Protein AF-A0A3D0KMM5-F1 (afdb_monomer)

Mean predicted aligned error: 2.86 Å

pLDDT: mean 96.08, std 7.15, range [56.66, 98.81]

Foldseek 3Di:
DVVDDLLVVLVVLLVVCCVQQQVDADCPQPQRVDADPVLNVLLNVLSVVLSVLLVVLVVVQFDSVLSSPQPLSVLSSCLSNDHPVCSVVSSVVSNVSSVVSSVVRSVVRVD

Nearest PDB structures (foldseek):
  8gxu-assembly1_B  TM=9.657E-01  e=2.713E-06  Thermus thermophilus HB8
  3gqb-assembly1_A  TM=9.496E-01  e=3.344E-06  Thermus thermophilus HB8
  3m4y-assembly1_A  TM=8.718E-01  e=1.694E-06  Pyrococcus horikoshii OT3
  1vdz-assembly1_A  TM=8.686E-01  e=1.881E-06  Pyrococcus horikoshii
  3a5c-assembly1_A  TM=8.747E-01  e=3.174E-06  Thermus thermophilus HB8

Solvent-accessible surface area (backbone atoms only — not comparable to full-atom values): 6326 Å² total; per-residue (Å²): 118,93,86,58,55,67,70,56,48,51,50,51,53,44,53,46,43,47,49,62,35,64,69,52,63,46,78,86,39,94,44,36,50,60,77,55,70,70,54,51,52,51,53,53,48,50,51,48,53,50,45,54,53,48,50,54,40,43,77,71,59,27,52,59,71,56,62,76,64,42,70,58,57,58,54,54,49,50,49,50,62,47,54,83,96,45,44,68,64,52,48,54,50,50,53,53,49,44,52,53,51,52,54,52,42,43,59,65,50,77,110

Sequence (111 aa):
MDALSAPDRLKLESARSIREDYLHQNAFDPTDTYTSLPKQVLMMRAILSYYDKALDALNSGADIELLV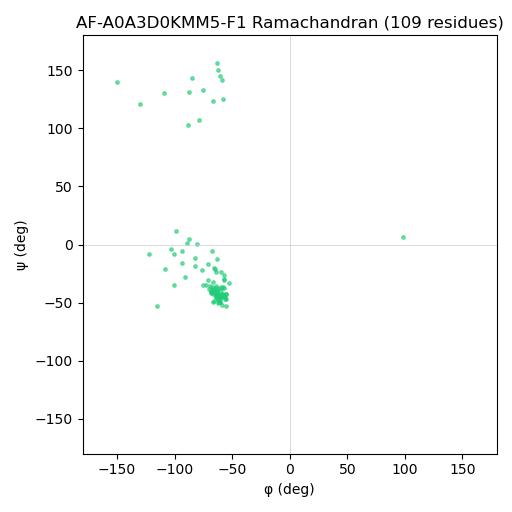NMPVRERIGRFKYEPENKVEAEFESIQAQLQSEIDDVLKRSDD

Radius of gyration: 14.61 Å; Cα contacts (8 Å, |Δi|>4): 100; chains: 1; bounding box: 34×25×40 Å

Secondary structure (DSSP, 8-state):
-TTS-HHHHHHHHHHHHIIIIII---TTSTTTS---HHHHHHHHHHHHHHHHHHHHHHHTT--HHHHHT-THHHHHHHGGGS-TTTHHHHHHHHHHHHHHHHHHHHHHHH-

Structure (mmCIF, N/CA/C/O backbone):
data_AF-A0A3D0KMM5-F1
#
_entry.id   AF-A0A3D0KMM5-F1
#
loop_
_atom_site.group_PDB
_atom_site.id
_atom_site.type_symbol
_atom_site.label_atom_id
_atom_site.label_alt_id
_atom_site.label_comp_id
_atom_site.label_asym_id
_atom_site.label_entity_id
_atom_site.label_seq_id
_atom_site.pdbx_PDB_ins_code
_atom_site.Cartn_x
_atom_site.Cartn_y
_atom_site.Cartn_z
_atom_site.occupancy
_atom_site.B_iso_or_equiv
_atom_site.auth_seq_id
_atom_site.auth_comp_id
_atom_site.auth_asym_id
_atom_site.auth_atom_id
_atom_site.pdbx_PDB_model_num
ATOM 1 N N . MET A 1 1 ? -16.717 -11.644 5.582 1.00 56.91 1 MET A N 1
ATOM 2 C CA . MET A 1 1 ? -15.677 -10.916 6.341 1.00 56.91 1 MET A CA 1
ATOM 3 C C . MET A 1 1 ? -16.162 -10.498 7.726 1.00 56.91 1 MET A C 1
ATOM 5 O O . MET A 1 1 ? -15.318 -10.271 8.577 1.00 56.91 1 MET A O 1
ATOM 9 N N . ASP A 1 2 ? -17.472 -10.488 7.984 1.00 61.38 2 ASP A N 1
ATOM 10 C CA . ASP A 1 2 ? -18.081 -9.923 9.205 1.00 61.38 2 ASP A CA 1
ATOM 11 C C . ASP A 1 2 ? -17.789 -10.663 10.522 1.00 61.38 2 ASP A C 1
ATOM 13 O O . ASP A 1 2 ? -18.167 -10.194 11.587 1.00 61.38 2 ASP A O 1
ATOM 17 N N . ALA A 1 3 ? -17.109 -11.812 10.471 1.00 80.69 3 ALA A N 1
ATOM 18 C CA . ALA A 1 3 ? -16.705 -12.573 11.657 1.00 80.69 3 ALA A CA 1
ATOM 19 C C . ALA A 1 3 ? -15.214 -12.415 12.019 1.00 80.69 3 ALA A C 1
ATOM 21 O O . ALA A 1 3 ? -14.766 -12.985 13.012 1.00 80.69 3 ALA A O 1
ATOM 22 N N . LEU A 1 4 ? -14.424 -11.701 11.207 1.00 88.94 4 LEU A N 1
ATOM 23 C CA . LEU A 1 4 ? -12.992 -11.499 11.453 1.00 88.94 4 LEU A CA 1
ATOM 24 C C . LEU A 1 4 ? -12.755 -10.314 12.388 1.00 88.94 4 LEU A C 1
ATOM 26 O O . LEU A 1 4 ? -13.409 -9.279 12.270 1.00 88.94 4 LEU A O 1
ATOM 30 N N . SER A 1 5 ? -11.754 -10.445 13.261 1.00 94.69 5 SER A N 1
ATOM 31 C CA . SER A 1 5 ? -11.254 -9.312 14.040 1.00 94.69 5 SER A CA 1
ATOM 32 C C . SER A 1 5 ? -10.689 -8.232 13.106 1.00 94.69 5 SER A C 1
ATOM 34 O O . SER A 1 5 ? -10.174 -8.540 12.027 1.00 94.69 5 SER A O 1
ATOM 36 N N . ALA A 1 6 ? -10.757 -6.960 13.509 1.00 95.38 6 ALA A N 1
ATOM 37 C CA . ALA A 1 6 ? -10.209 -5.863 12.710 1.00 95.38 6 ALA A CA 1
ATOM 38 C C . ALA A 1 6 ? -8.713 -6.050 12.352 1.00 95.38 6 ALA A C 1
ATOM 40 O O . ALA A 1 6 ? -8.370 -5.891 11.178 1.00 95.38 6 ALA A O 1
ATOM 41 N N . PRO A 1 7 ? -7.829 -6.495 13.272 1.00 96.38 7 PRO A N 1
ATOM 42 C CA . PRO A 1 7 ? -6.439 -6.792 12.922 1.00 96.38 7 PRO A CA 1
ATOM 43 C C . PRO A 1 7 ? -6.294 -7.917 11.890 1.00 96.38 7 PRO A C 1
ATOM 45 O O . PRO A 1 7 ? -5.433 -7.849 11.015 1.00 96.38 7 PRO A O 1
ATOM 48 N N . ASP A 1 8 ? -7.130 -8.958 11.953 1.00 96.94 8 ASP A N 1
ATOM 49 C CA . ASP A 1 8 ? -7.065 -10.053 10.978 1.00 96.94 8 ASP A CA 1
ATOM 50 C C . ASP A 1 8 ? -7.567 -9.625 9.599 1.00 96.94 8 ASP A C 1
ATOM 52 O O . ASP A 1 8 ? -7.053 -10.100 8.586 1.00 96.94 8 ASP A O 1
ATOM 56 N N . ARG A 1 9 ? -8.510 -8.679 9.537 1.00 96.50 9 ARG A N 1
ATOM 57 C CA . ARG A 1 9 ? -8.900 -8.046 8.272 1.00 96.50 9 ARG A CA 1
ATOM 58 C C . ARG A 1 9 ? -7.718 -7.313 7.638 1.00 96.50 9 ARG A C 1
ATOM 60 O O . 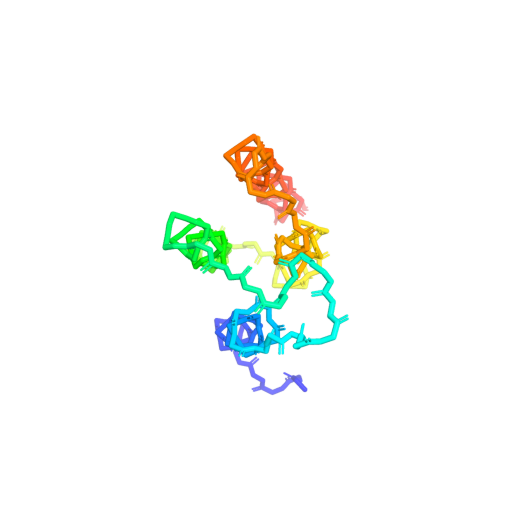ARG A 1 9 ? -7.444 -7.568 6.469 1.00 96.50 9 ARG A O 1
ATOM 67 N N . LEU A 1 10 ? -6.968 -6.504 8.396 1.00 97.06 10 LEU A N 1
ATOM 68 C CA . LEU A 1 10 ? -5.755 -5.846 7.881 1.00 97.06 10 LEU A CA 1
ATOM 69 C C . LEU A 1 10 ? -4.725 -6.863 7.379 1.00 97.06 10 LEU A C 1
ATOM 71 O O . LEU A 1 10 ? -4.217 -6.720 6.269 1.00 97.06 10 LEU A O 1
ATOM 75 N N . LYS A 1 11 ? -4.472 -7.938 8.138 1.00 97.44 11 LYS A N 1
ATOM 76 C CA . LYS A 1 11 ? -3.567 -9.016 7.697 1.00 97.44 11 LYS A CA 1
ATOM 77 C C . LYS A 1 11 ? -4.013 -9.631 6.373 1.00 97.44 11 LYS A C 1
ATOM 79 O O . LYS A 1 11 ? -3.175 -9.870 5.508 1.00 97.44 11 LYS A O 1
ATOM 84 N N . LEU A 1 12 ? -5.309 -9.901 6.200 1.00 97.62 12 LEU A N 1
ATOM 85 C CA . LEU A 1 12 ? -5.838 -10.477 4.961 1.00 97.62 12 LEU A CA 1
ATOM 86 C C . LEU A 1 12 ? -5.771 -9.499 3.785 1.00 97.62 12 LEU A C 1
ATOM 88 O O . LEU A 1 12 ? -5.499 -9.934 2.667 1.00 97.62 12 LEU A O 1
ATOM 92 N N . GLU A 1 13 ? -5.975 -8.204 4.019 1.00 97.44 13 GLU A N 1
ATOM 93 C CA . GLU A 1 13 ? -5.834 -7.175 2.986 1.00 97.44 13 GLU A CA 1
ATOM 94 C C . GLU A 1 13 ? -4.370 -6.998 2.553 1.00 97.44 13 GLU A C 1
ATOM 96 O O . GLU A 1 13 ? -4.089 -6.950 1.354 1.00 97.44 13 GLU A O 1
ATOM 101 N N . SER A 1 14 ? -3.418 -7.010 3.487 1.00 97.94 14 SER A N 1
ATOM 102 C CA . SER A 1 14 ? -1.986 -6.982 3.162 1.00 97.94 14 SER A CA 1
ATOM 103 C C . SER A 1 14 ? -1.525 -8.279 2.499 1.00 97.94 14 SER A C 1
ATOM 105 O O . SER A 1 14 ? -0.794 -8.241 1.514 1.00 97.94 14 SER A O 1
ATOM 107 N N . ALA A 1 15 ? -2.004 -9.440 2.955 1.00 98.50 15 ALA A N 1
ATOM 108 C CA . ALA A 1 15 ? -1.731 -10.719 2.300 1.00 98.50 15 ALA A CA 1
ATOM 109 C C . ALA A 1 15 ? -2.329 -10.784 0.886 1.00 98.50 15 ALA A C 1
ATOM 111 O O . ALA A 1 15 ? -1.722 -11.371 -0.012 1.00 98.50 15 ALA A O 1
ATOM 112 N N . ARG A 1 16 ? -3.506 -10.181 0.660 1.00 98.38 16 ARG A N 1
ATOM 113 C CA . ARG A 1 16 ? -4.075 -10.006 -0.683 1.00 98.38 16 ARG A CA 1
ATOM 114 C C . ARG A 1 16 ? -3.141 -9.176 -1.554 1.00 98.38 16 ARG A C 1
ATOM 116 O O . ARG A 1 16 ? -2.798 -9.644 -2.633 1.00 98.38 16 ARG A O 1
ATOM 123 N N . SER A 1 17 ? -2.680 -8.034 -1.051 1.00 98.62 17 SER A N 1
ATOM 124 C CA . SER A 1 17 ? -1.753 -7.164 -1.774 1.00 98.62 17 SER A CA 1
ATOM 125 C C . SER A 1 17 ? -0.438 -7.875 -2.118 1.00 98.62 17 SER A C 1
ATOM 127 O O . SER A 1 17 ? -0.022 -7.878 -3.269 1.00 98.62 17 SER A O 1
ATOM 129 N N . ILE A 1 18 ? 0.161 -8.630 -1.190 1.00 98.81 18 ILE A N 1
ATOM 130 C CA . ILE A 1 18 ? 1.350 -9.448 -1.496 1.00 98.81 18 ILE A CA 1
ATOM 131 C C . ILE A 1 18 ? 1.073 -10.425 -2.650 1.00 98.81 18 ILE A C 1
ATOM 133 O O . ILE A 1 18 ? 1.887 -10.549 -3.563 1.00 98.81 18 ILE A O 1
ATOM 137 N N . ARG A 1 19 ? -0.069 -11.124 -2.644 1.00 98.69 19 ARG A N 1
ATOM 138 C CA . ARG A 1 19 ? -0.409 -12.069 -3.721 1.00 98.69 19 A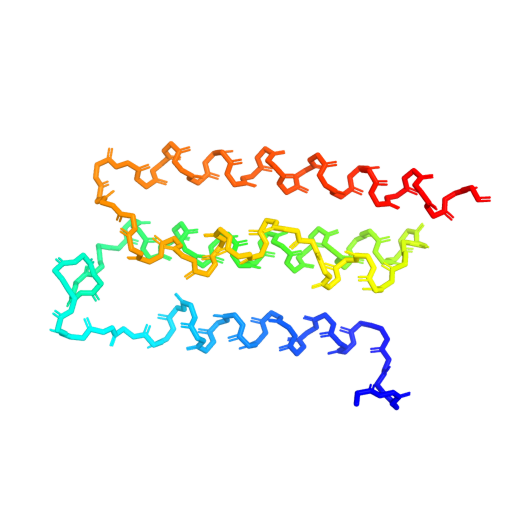RG A CA 1
ATOM 139 C C . ARG A 1 19 ? -0.623 -11.366 -5.060 1.00 98.69 19 ARG A C 1
ATOM 141 O O . ARG A 1 19 ? -0.082 -11.811 -6.064 1.00 98.69 19 ARG A O 1
ATOM 148 N N . GLU A 1 20 ? -1.417 -10.305 -5.078 1.00 98.31 20 GLU A N 1
ATOM 149 C CA . GLU A 1 20 ? -1.948 -9.713 -6.313 1.00 98.31 20 GLU A CA 1
ATOM 150 C C . GLU A 1 20 ? -1.051 -8.613 -6.900 1.00 98.31 20 GLU A C 1
ATOM 152 O O . GLU A 1 20 ? -0.983 -8.451 -8.125 1.00 98.31 20 GLU A O 1
ATOM 157 N N . ASP A 1 21 ? -0.292 -7.932 -6.046 1.00 98.44 21 ASP A N 1
ATOM 158 C CA . ASP A 1 21 ? 0.484 -6.746 -6.405 1.00 98.44 21 ASP A CA 1
ATOM 159 C C . ASP A 1 21 ? 1.993 -7.021 -6.445 1.00 98.44 21 ASP A C 1
ATOM 161 O O . ASP A 1 21 ? 2.729 -6.295 -7.108 1.00 98.44 21 ASP A O 1
ATOM 165 N N . TYR A 1 22 ? 2.459 -8.081 -5.769 1.00 98.50 22 TYR A N 1
ATOM 166 C CA . TYR A 1 22 ? 3.874 -8.470 -5.742 1.00 98.50 22 TYR A CA 1
ATOM 167 C C . TYR A 1 22 ? 4.144 -9.828 -6.401 1.00 98.50 22 TYR A C 1
ATOM 169 O O . TYR A 1 22 ? 4.997 -9.927 -7.279 1.00 98.50 22 TYR A O 1
ATOM 177 N N . LEU A 1 23 ? 3.437 -10.889 -5.992 1.00 98.38 23 LEU A N 1
ATOM 178 C CA . LEU A 1 23 ? 3.676 -12.242 -6.516 1.00 98.38 23 LEU A CA 1
ATOM 179 C C . LEU A 1 23 ? 3.125 -12.433 -7.935 1.00 98.38 23 LEU A C 1
ATOM 181 O O . LEU A 1 23 ? 3.708 -13.172 -8.727 1.00 98.38 23 LEU A O 1
ATOM 185 N N . HIS A 1 24 ? 1.999 -11.799 -8.263 1.00 97.56 24 HIS A N 1
ATOM 186 C CA . HIS A 1 24 ? 1.442 -11.833 -9.612 1.00 97.56 24 HIS A CA 1
ATOM 187 C C . HIS A 1 24 ? 2.179 -10.860 -10.539 1.00 97.56 24 HIS A C 1
ATOM 189 O O . HIS A 1 24 ? 1.935 -9.652 -10.491 1.00 97.56 24 HIS A O 1
ATOM 195 N N . GLN A 1 25 ? 2.981 -11.417 -11.447 1.00 96.44 25 GLN A N 1
ATOM 196 C CA . GLN A 1 25 ? 3.631 -10.696 -12.542 1.00 96.44 25 GLN A CA 1
ATOM 197 C C . GLN A 1 25 ? 3.016 -11.076 -13.890 1.00 96.44 25 GLN A C 1
ATOM 199 O O . GLN A 1 25 ? 2.868 -12.260 -14.215 1.00 96.44 25 GLN A O 1
ATOM 204 N N . ASN A 1 26 ? 2.652 -10.073 -14.685 1.00 96.88 26 ASN A N 1
ATOM 205 C CA . ASN A 1 26 ? 2.125 -10.272 -16.028 1.00 96.88 26 ASN A CA 1
ATOM 206 C C . ASN A 1 26 ? 3.256 -10.335 -17.066 1.00 96.88 26 ASN A C 1
ATOM 208 O O . ASN A 1 26 ? 3.751 -9.310 -17.524 1.00 96.88 26 ASN A O 1
ATOM 212 N N . ALA A 1 27 ? 3.585 -11.546 -17.523 1.00 97.00 27 ALA A N 1
ATOM 213 C CA . ALA A 1 27 ? 4.610 -11.781 -18.546 1.00 97.00 27 ALA A CA 1
ATOM 214 C C . ALA A 1 27 ? 4.309 -11.154 -19.927 1.00 97.00 27 ALA A C 1
ATOM 216 O O . ALA A 1 27 ? 5.188 -11.124 -20.784 1.00 97.00 27 ALA A O 1
ATOM 217 N N . PHE A 1 28 ? 3.080 -10.683 -20.170 1.00 96.69 28 PHE A N 1
ATOM 218 C CA . PHE A 1 28 ? 2.690 -10.021 -21.420 1.00 96.69 28 PHE A CA 1
ATOM 219 C C . PHE A 1 28 ? 2.642 -8.490 -21.312 1.00 96.69 28 PHE A C 1
ATOM 221 O O . PHE A 1 28 ? 2.448 -7.823 -22.328 1.00 96.69 28 PHE A O 1
ATOM 228 N N . ASP A 1 29 ? 2.791 -7.924 -20.112 1.00 97.44 29 ASP A N 1
ATOM 229 C CA . ASP A 1 29 ? 2.837 -6.475 -19.918 1.00 97.44 29 ASP A CA 1
ATOM 230 C C . ASP A 1 29 ? 4.279 -5.959 -20.072 1.00 97.44 29 ASP A C 1
ATOM 232 O O . ASP A 1 29 ? 5.189 -6.516 -19.459 1.00 97.44 29 ASP A O 1
ATOM 236 N N . PRO A 1 30 ? 4.532 -4.898 -20.860 1.00 95.19 30 PRO A N 1
ATOM 237 C CA . PRO A 1 30 ? 5.893 -4.433 -21.131 1.00 95.19 30 PRO A CA 1
ATOM 238 C C . PRO A 1 30 ? 6.627 -3.882 -19.900 1.00 95.19 30 PRO A C 1
ATOM 240 O O . PRO A 1 30 ? 7.857 -3.826 -19.923 1.00 95.19 30 PRO A O 1
ATOM 243 N N . THR A 1 31 ? 5.913 -3.478 -18.847 1.00 95.69 31 THR A N 1
ATOM 244 C CA . THR A 1 31 ? 6.508 -2.938 -17.617 1.00 95.69 31 THR A CA 1
ATOM 245 C C . THR A 1 31 ? 6.568 -3.976 -16.495 1.00 95.69 31 THR A C 1
ATOM 247 O O . THR A 1 31 ? 7.522 -3.972 -15.721 1.00 95.69 31 THR A O 1
ATOM 250 N N . ASP A 1 32 ? 5.577 -4.867 -16.403 1.00 97.25 32 ASP A N 1
ATOM 251 C CA . ASP A 1 32 ? 5.470 -5.910 -15.367 1.00 97.25 32 ASP A CA 1
ATOM 252 C C . ASP A 1 32 ? 6.085 -7.262 -15.799 1.00 97.25 32 ASP A C 1
ATOM 254 O O . ASP A 1 32 ? 6.225 -8.176 -14.990 1.00 97.25 32 ASP A O 1
ATOM 258 N N . THR A 1 33 ? 6.531 -7.399 -17.058 1.00 96.25 33 THR A N 1
ATOM 259 C CA . THR A 1 33 ? 7.249 -8.601 -17.536 1.00 96.25 33 THR A CA 1
ATOM 260 C C . THR A 1 33 ? 8.608 -8.811 -16.859 1.00 96.25 33 THR A C 1
ATOM 262 O O . THR A 1 33 ? 9.144 -9.921 -16.904 1.00 96.25 33 THR A O 1
ATOM 265 N N . TYR A 1 34 ? 9.203 -7.761 -16.290 1.00 96.06 34 TYR A N 1
ATOM 266 C CA . TYR A 1 34 ? 10.463 -7.807 -15.553 1.00 96.06 34 TYR A CA 1
ATOM 267 C C . TYR A 1 34 ? 10.467 -6.721 -14.475 1.00 96.06 34 TYR A C 1
ATOM 269 O O . TYR A 1 34 ? 10.044 -5.595 -14.714 1.00 96.06 34 TYR A O 1
ATOM 277 N N . THR A 1 35 ? 10.989 -7.039 -13.292 1.00 97.31 35 THR A N 1
ATOM 278 C CA . THR A 1 35 ? 11.078 -6.099 -12.168 1.00 97.31 35 THR A CA 1
ATOM 279 C C . THR A 1 35 ? 12.494 -6.114 -11.611 1.00 97.31 35 THR A C 1
ATOM 281 O O . THR A 1 35 ? 12.968 -7.159 -11.155 1.00 97.31 35 THR A O 1
ATOM 284 N N . SER A 1 36 ? 13.174 -4.967 -11.615 1.00 98.06 36 SER A N 1
ATOM 285 C CA . SER A 1 36 ? 14.508 -4.843 -11.025 1.00 98.06 36 SER A CA 1
ATOM 286 C C . SER A 1 36 ? 14.494 -5.092 -9.509 1.00 98.06 36 SER A C 1
ATOM 288 O O . SER A 1 36 ? 13.481 -4.897 -8.838 1.00 98.06 36 SER A O 1
ATOM 290 N N . LEU A 1 37 ? 15.632 -5.495 -8.932 1.00 98.25 37 LEU A N 1
ATOM 291 C CA . LEU A 1 37 ? 15.742 -5.689 -7.480 1.00 98.25 37 LEU A CA 1
ATOM 292 C C . LEU A 1 37 ? 15.419 -4.408 -6.674 1.00 98.25 37 LEU A C 1
ATOM 294 O O . LEU A 1 37 ? 14.675 -4.516 -5.699 1.00 98.25 37 LEU A O 1
ATOM 298 N N . PRO A 1 38 ? 15.895 -3.201 -7.056 1.00 98.25 38 PRO A N 1
ATOM 299 C CA . PRO A 1 38 ? 15.463 -1.962 -6.407 1.00 98.25 38 PRO A CA 1
ATOM 300 C C . PRO A 1 38 ? 13.941 -1.776 -6.426 1.00 98.25 38 PRO A C 1
ATOM 302 O O . PRO A 1 38 ? 13.345 -1.527 -5.378 1.00 98.25 38 PRO A O 1
ATOM 305 N N . LYS A 1 39 ? 13.294 -1.984 -7.581 1.00 98.56 39 LYS A N 1
ATOM 306 C CA . LYS A 1 39 ? 11.835 -1.880 -7.709 1.00 98.56 39 LYS A CA 1
ATOM 307 C C . LYS A 1 39 ? 11.108 -2.915 -6.845 1.00 98.56 39 LYS A C 1
ATOM 309 O O . LYS A 1 39 ? 10.164 -2.552 -6.150 1.00 98.56 39 LYS A O 1
ATOM 314 N N . GLN A 1 40 ? 11.585 -4.162 -6.798 1.00 98.62 40 GLN A N 1
ATOM 315 C CA . GLN A 1 40 ? 11.042 -5.201 -5.909 1.00 98.62 40 GLN A CA 1
ATOM 316 C C . GLN A 1 40 ? 11.091 -4.771 -4.432 1.00 98.62 40 GLN A C 1
ATOM 318 O O . GLN A 1 40 ? 10.109 -4.912 -3.702 1.00 98.62 40 GLN A O 1
ATOM 323 N N . VAL A 1 41 ? 12.208 -4.190 -3.981 1.00 98.69 41 VAL A N 1
ATOM 324 C CA . VAL A 1 41 ? 12.335 -3.693 -2.602 1.00 98.69 41 VAL A CA 1
ATOM 325 C C . VAL A 1 41 ? 11.320 -2.584 -2.319 1.00 98.69 41 VAL A C 1
ATOM 327 O O . VAL A 1 41 ? 10.685 -2.606 -1.265 1.00 98.69 41 VAL A O 1
ATOM 330 N N . LEU A 1 42 ? 11.142 -1.634 -3.240 1.00 98.81 42 LEU A N 1
ATOM 331 C CA . LEU A 1 42 ? 10.180 -0.539 -3.072 1.00 98.81 42 LEU A CA 1
ATOM 332 C C . LEU A 1 42 ? 8.728 -1.031 -3.083 1.00 98.81 42 LEU A C 1
ATOM 334 O O . LEU A 1 42 ? 7.949 -0.608 -2.231 1.00 98.81 42 LEU A O 1
ATOM 338 N N . MET A 1 43 ? 8.383 -1.976 -3.962 1.00 98.69 43 MET A N 1
ATOM 339 C CA . MET A 1 43 ? 7.067 -2.627 -3.986 1.00 98.69 43 MET A CA 1
ATOM 340 C C . MET A 1 43 ? 6.733 -3.260 -2.635 1.00 98.69 43 MET A C 1
ATOM 342 O O . MET A 1 43 ? 5.701 -2.958 -2.039 1.00 98.69 43 MET A O 1
ATOM 346 N N . MET A 1 44 ? 7.631 -4.105 -2.116 1.00 98.75 44 MET A N 1
ATOM 347 C CA . MET A 1 44 ? 7.411 -4.772 -0.833 1.00 98.75 44 MET A CA 1
ATOM 348 C C . MET A 1 44 ? 7.333 -3.761 0.316 1.00 98.75 44 MET A C 1
ATOM 350 O O . MET A 1 44 ? 6.470 -3.877 1.185 1.00 98.75 44 MET A O 1
ATOM 354 N N . ARG A 1 45 ? 8.191 -2.732 0.309 1.00 98.81 45 ARG A N 1
ATOM 355 C CA . ARG A 1 45 ? 8.132 -1.651 1.301 1.00 98.81 45 ARG A CA 1
ATOM 356 C C . ARG A 1 45 ? 6.795 -0.922 1.264 1.00 98.81 45 ARG A C 1
ATOM 358 O O . ARG A 1 45 ? 6.258 -0.666 2.329 1.00 98.81 45 ARG A O 1
ATOM 365 N N . ALA A 1 46 ? 6.238 -0.626 0.092 1.00 98.75 46 ALA A N 1
ATOM 366 C CA . ALA A 1 46 ? 4.953 0.061 -0.015 1.00 98.75 46 ALA A CA 1
ATOM 367 C C . ALA A 1 46 ? 3.817 -0.752 0.631 1.00 98.75 46 ALA A C 1
ATOM 369 O O . ALA A 1 46 ? 3.055 -0.215 1.43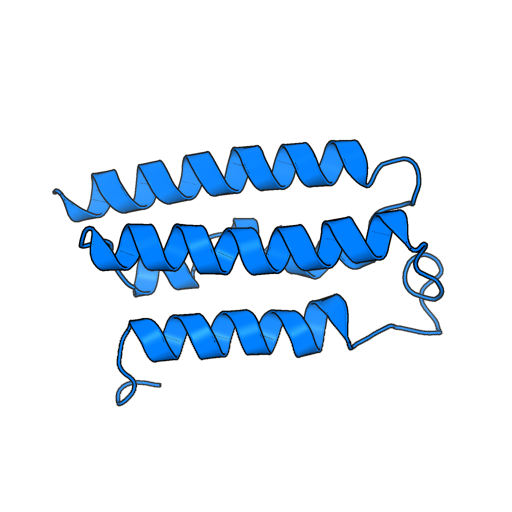7 1.00 98.75 46 ALA A O 1
ATOM 370 N N . ILE A 1 47 ? 3.763 -2.060 0.353 1.00 98.81 47 ILE A N 1
ATOM 371 C CA . ILE A 1 47 ? 2.770 -2.978 0.933 1.00 98.81 47 ILE A CA 1
ATOM 372 C C . ILE A 1 47 ? 2.915 -3.067 2.459 1.00 98.81 47 ILE A C 1
ATOM 374 O O . ILE A 1 47 ? 1.925 -2.972 3.189 1.00 98.81 47 ILE A O 1
ATOM 378 N N . LEU A 1 48 ? 4.145 -3.236 2.954 1.00 98.75 48 LEU A N 1
ATOM 379 C CA . LEU A 1 48 ? 4.407 -3.362 4.390 1.00 98.75 48 LEU A CA 1
ATOM 380 C C . LEU A 1 48 ? 4.188 -2.042 5.136 1.00 98.75 48 LEU A C 1
ATOM 382 O O . LEU A 1 48 ? 3.599 -2.054 6.209 1.00 98.75 48 LEU A O 1
ATOM 386 N N . SER A 1 49 ? 4.557 -0.897 4.550 1.00 98.75 49 SER A N 1
ATOM 387 C CA . SER A 1 49 ? 4.276 0.418 5.139 1.00 98.75 49 SER A CA 1
ATOM 388 C C . SER A 1 49 ? 2.782 0.656 5.327 1.00 98.75 49 SER A C 1
ATOM 390 O O . SER A 1 49 ? 2.397 1.229 6.344 1.00 98.75 49 SER A O 1
ATOM 392 N N . TYR A 1 50 ? 1.942 0.215 4.383 1.00 98.81 50 TYR A N 1
ATOM 393 C CA . TYR A 1 50 ? 0.490 0.247 4.564 1.00 98.81 50 TYR A CA 1
ATOM 394 C C . TYR A 1 50 ? 0.065 -0.602 5.764 1.00 98.81 50 TYR A C 1
ATOM 396 O O . TYR A 1 50 ? -0.664 -0.104 6.618 1.00 98.81 50 TYR A O 1
ATOM 404 N N . TYR A 1 51 ? 0.537 -1.850 5.853 1.00 98.75 51 TYR A N 1
ATOM 405 C CA . TYR A 1 51 ? 0.184 -2.745 6.958 1.00 98.75 51 TYR A CA 1
ATOM 406 C C . TYR A 1 51 ? 0.581 -2.167 8.319 1.00 98.75 51 TYR A C 1
ATOM 408 O O . TYR A 1 51 ? -0.269 -2.068 9.201 1.00 98.75 51 TYR A O 1
ATOM 416 N N . ASP A 1 52 ? 1.844 -1.764 8.469 1.00 98.75 52 ASP A N 1
ATOM 417 C CA . ASP A 1 52 ? 2.392 -1.285 9.738 1.00 98.75 52 ASP A CA 1
ATOM 418 C C . ASP A 1 52 ? 1.652 -0.022 10.202 1.00 98.75 52 ASP A C 1
ATOM 420 O O . ASP A 1 52 ? 1.125 0.020 11.312 1.00 98.75 52 ASP A O 1
ATOM 424 N N . LYS A 1 53 ? 1.503 0.977 9.318 1.00 98.69 53 LYS A N 1
ATOM 425 C CA . LYS A 1 53 ? 0.812 2.233 9.655 1.00 98.69 53 LYS A CA 1
ATOM 426 C C . LYS A 1 53 ? -0.680 2.033 9.913 1.00 98.69 53 LYS A C 1
ATOM 428 O O . LYS A 1 53 ? -1.222 2.653 10.823 1.00 98.69 53 LYS A O 1
ATOM 433 N N . ALA A 1 54 ? -1.356 1.186 9.133 1.00 98.56 54 ALA A N 1
ATOM 434 C CA . ALA A 1 54 ? -2.772 0.902 9.350 1.00 98.56 54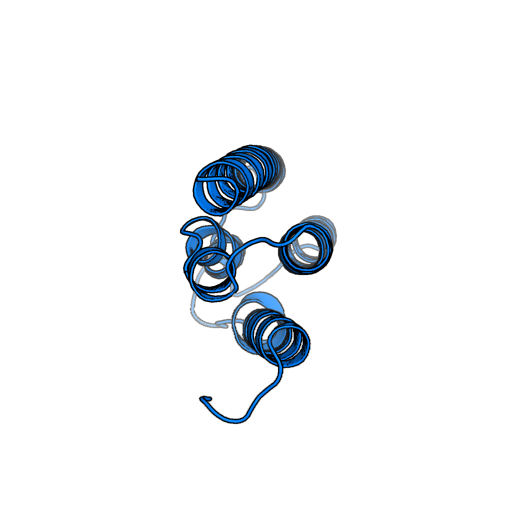 ALA A CA 1
ATOM 435 C C . ALA A 1 54 ? -2.998 0.137 10.659 1.00 98.56 54 ALA A C 1
ATOM 437 O O . ALA A 1 54 ? -3.977 0.396 11.354 1.00 98.56 54 ALA A O 1
ATOM 438 N N . LEU A 1 55 ? -2.096 -0.778 11.023 1.00 98.56 55 LEU A N 1
ATOM 439 C CA . LEU A 1 55 ? -2.162 -1.489 12.297 1.00 98.56 55 LEU A CA 1
ATOM 440 C C . LEU A 1 55 ? -1.928 -0.540 13.478 1.00 98.56 55 LEU A C 1
ATOM 442 O O . LEU A 1 55 ? -2.671 -0.605 14.456 1.00 98.56 55 LEU A O 1
ATOM 446 N N . ASP A 1 56 ? -0.954 0.363 13.377 1.00 98.50 56 ASP A N 1
ATOM 447 C CA . ASP A 1 56 ? -0.700 1.390 14.393 1.00 98.50 56 ASP A CA 1
ATOM 448 C C . ASP A 1 56 ? -1.904 2.331 14.558 1.00 98.50 56 ASP A C 1
ATOM 450 O O . ASP A 1 56 ? -2.330 2.615 15.683 1.00 98.50 56 ASP A O 1
ATOM 454 N N . ALA A 1 57 ? -2.511 2.761 13.449 1.00 98.31 57 ALA A N 1
ATOM 455 C CA . ALA A 1 57 ? -3.721 3.576 13.466 1.00 98.31 57 ALA A CA 1
ATOM 456 C C . ALA A 1 57 ? -4.907 2.822 14.088 1.00 98.31 57 ALA A C 1
ATOM 458 O O . ALA A 1 57 ? -5.612 3.372 14.933 1.00 98.31 57 ALA A O 1
ATOM 459 N N . LEU A 1 58 ? -5.097 1.546 13.737 1.00 98.00 58 LEU A N 1
ATOM 460 C CA . LEU A 1 58 ? -6.137 0.695 14.319 1.00 98.00 58 LEU A CA 1
ATOM 461 C C . LEU A 1 58 ? -5.955 0.542 15.835 1.00 98.00 58 LEU A C 1
ATOM 463 O O . LEU A 1 58 ? -6.919 0.652 16.590 1.00 98.00 58 LEU A O 1
ATOM 467 N N . ASN A 1 59 ? -4.719 0.331 16.293 1.00 97.38 59 ASN A N 1
ATOM 468 C CA . ASN A 1 59 ? -4.392 0.265 17.720 1.00 97.38 59 ASN A CA 1
ATOM 469 C C . ASN A 1 59 ? -4.642 1.601 18.439 1.00 97.38 59 ASN A C 1
ATOM 471 O O . ASN A 1 59 ? -4.868 1.608 19.648 1.00 97.38 59 ASN A O 1
ATOM 475 N N . SER A 1 60 ? -4.627 2.708 17.696 1.00 96.81 60 SER A N 1
ATOM 476 C CA . SER A 1 60 ? -4.948 4.055 18.177 1.00 96.81 60 SER A CA 1
ATOM 477 C C . SER A 1 60 ? -6.444 4.392 18.094 1.00 96.81 60 SER A C 1
ATOM 479 O O . SER A 1 60 ? -6.823 5.510 18.416 1.00 96.81 60 SER A O 1
ATOM 481 N N . GLY A 1 61 ? -7.298 3.439 17.702 1.00 95.88 61 GLY A N 1
ATOM 482 C CA . GLY A 1 61 ? -8.756 3.600 17.686 1.00 95.88 61 GLY A CA 1
ATOM 483 C C . GLY A 1 61 ? -9.363 3.952 16.326 1.00 95.88 61 GLY A C 1
ATOM 484 O O . GLY A 1 61 ? -10.565 4.192 16.259 1.00 95.88 61 GLY A O 1
ATOM 485 N N . ALA A 1 62 ? -8.577 3.952 15.245 1.00 97.38 62 ALA A N 1
ATOM 486 C CA . ALA A 1 62 ? -9.092 4.207 13.902 1.00 97.38 62 ALA A CA 1
ATOM 487 C C . ALA A 1 62 ? -10.155 3.185 13.458 1.00 97.38 62 ALA A C 1
ATOM 489 O O . ALA A 1 62 ? -10.039 1.985 13.726 1.00 97.38 62 ALA A O 1
ATOM 490 N N . ASP A 1 63 ? -11.143 3.644 12.686 1.00 95.94 63 ASP A N 1
ATOM 491 C CA . ASP A 1 63 ? -12.136 2.767 12.061 1.00 95.94 63 ASP A CA 1
ATOM 492 C C . ASP A 1 63 ? -11.490 1.852 10.999 1.00 95.94 63 ASP A C 1
ATOM 494 O O . ASP A 1 63 ? -10.892 2.300 10.013 1.00 95.94 63 ASP A O 1
ATOM 498 N N . ILE A 1 64 ? -11.661 0.539 11.179 1.00 95.62 64 ILE A N 1
ATOM 499 C CA . ILE A 1 64 ? -11.189 -0.490 10.251 1.00 95.62 64 ILE A CA 1
ATOM 500 C C . ILE A 1 64 ? -11.734 -0.309 8.830 1.00 95.62 64 ILE A C 1
ATOM 502 O O . ILE A 1 64 ? -10.995 -0.546 7.875 1.00 95.62 64 ILE A O 1
ATOM 506 N N . GLU A 1 65 ? -12.988 0.115 8.661 1.00 95.69 65 GLU A N 1
ATOM 507 C CA . GLU A 1 65 ? -13.580 0.330 7.339 1.00 95.69 65 GLU A CA 1
ATOM 508 C C . GLU A 1 65 ? -12.881 1.466 6.599 1.00 95.69 65 GLU A C 1
ATOM 510 O O . GLU A 1 65 ? -12.656 1.371 5.393 1.00 95.69 65 GLU A O 1
ATOM 515 N N . LEU A 1 66 ? -12.479 2.522 7.304 1.00 97.19 66 LEU A N 1
ATOM 516 C CA . LEU A 1 66 ? -11.737 3.616 6.689 1.00 97.19 66 LEU A CA 1
ATOM 517 C C . LEU A 1 66 ? -10.329 3.164 6.274 1.00 97.19 66 LEU A C 1
ATOM 519 O O . LEU A 1 66 ? -9.897 3.466 5.163 1.00 97.19 66 LEU A O 1
ATOM 523 N N . LEU A 1 67 ? -9.652 2.369 7.110 1.00 97.94 67 LEU A N 1
ATOM 524 C CA . LEU A 1 67 ? -8.307 1.848 6.835 1.00 97.94 67 LEU A CA 1
ATOM 525 C C . LEU A 1 67 ? -8.256 0.874 5.648 1.00 97.94 67 LEU A C 1
ATOM 527 O O . LEU A 1 67 ? -7.321 0.913 4.840 1.00 97.94 67 LEU A O 1
ATOM 531 N N . VAL A 1 68 ? -9.237 -0.025 5.519 1.00 97.19 68 VAL A N 1
ATOM 532 C CA . VAL A 1 68 ? -9.271 -0.976 4.391 1.00 97.19 68 VAL A CA 1
ATOM 533 C C . VAL A 1 68 ? -9.733 -0.317 3.094 1.00 97.19 68 VAL A C 1
ATOM 535 O O . VAL A 1 68 ? -9.392 -0.812 2.027 1.00 97.19 68 VAL A O 1
ATOM 538 N N . ASN A 1 69 ? -10.451 0.805 3.147 1.00 96.88 69 ASN A N 1
ATOM 539 C CA . ASN A 1 69 ? -10.923 1.516 1.954 1.00 96.88 69 ASN A CA 1
ATOM 540 C C . ASN A 1 69 ? -10.039 2.713 1.555 1.00 96.88 69 ASN A C 1
ATOM 542 O O . ASN A 1 69 ? -10.435 3.505 0.702 1.00 96.88 69 ASN A O 1
ATOM 546 N N . MET A 1 70 ? -8.842 2.844 2.141 1.00 98.00 70 MET A N 1
ATOM 547 C CA . MET A 1 70 ? -7.895 3.912 1.811 1.00 98.00 70 MET A CA 1
ATOM 548 C C . MET A 1 70 ? -7.516 3.912 0.313 1.00 98.00 70 MET A C 1
ATOM 550 O O . MET A 1 70 ? -7.032 2.887 -0.187 1.00 98.00 70 MET A O 1
ATOM 554 N N . PRO A 1 71 ? -7.689 5.038 -0.409 1.00 98.19 71 PRO A N 1
ATOM 555 C CA . PRO A 1 71 ? -7.364 5.139 -1.833 1.00 98.19 71 PRO A CA 1
ATOM 556 C C . PRO A 1 71 ? -5.909 4.803 -2.183 1.00 98.19 71 PRO A C 1
ATOM 558 O O . PRO A 1 71 ? -5.650 4.266 -3.263 1.00 98.19 71 PRO A O 1
ATOM 561 N N . VAL A 1 72 ? -4.950 5.053 -1.282 1.00 98.62 72 VAL A N 1
ATOM 562 C CA . VAL A 1 72 ? -3.529 4.748 -1.527 1.00 98.62 72 VAL A CA 1
ATOM 563 C C . VAL A 1 72 ? -3.277 3.270 -1.854 1.00 98.62 72 VAL A C 1
ATOM 565 O O . VAL A 1 72 ? -2.334 2.949 -2.578 1.00 98.62 72 VAL A O 1
ATOM 568 N N . ARG A 1 73 ? -4.144 2.358 -1.393 1.00 98.50 73 ARG A N 1
ATOM 569 C CA . ARG A 1 73 ? -4.038 0.917 -1.666 1.00 98.50 73 ARG A CA 1
ATOM 570 C C . ARG A 1 73 ? -4.092 0.594 -3.157 1.00 98.50 73 ARG A C 1
ATOM 572 O O . ARG A 1 73 ? -3.373 -0.290 -3.612 1.00 98.50 73 ARG A O 1
ATOM 579 N N . GLU A 1 74 ? -4.900 1.322 -3.927 1.00 98.19 74 GLU A N 1
ATOM 580 C CA . GLU A 1 74 ? -4.962 1.133 -5.379 1.00 98.19 74 GLU A CA 1
ATOM 581 C C . GLU A 1 74 ? -3.638 1.533 -6.043 1.00 98.19 74 GLU A C 1
ATOM 583 O O . GLU A 1 74 ? -3.161 0.842 -6.944 1.00 98.19 74 GLU A O 1
ATOM 588 N N . ARG A 1 75 ? -3.006 2.616 -5.574 1.00 98.31 75 ARG A N 1
ATOM 589 C CA . ARG A 1 75 ? -1.690 3.035 -6.078 1.00 98.31 75 ARG A CA 1
ATOM 590 C C . ARG A 1 75 ? -0.610 2.015 -5.751 1.00 98.31 75 ARG A C 1
ATOM 592 O O . ARG A 1 75 ? 0.181 1.688 -6.629 1.00 98.31 75 ARG A O 1
ATOM 599 N N . ILE A 1 76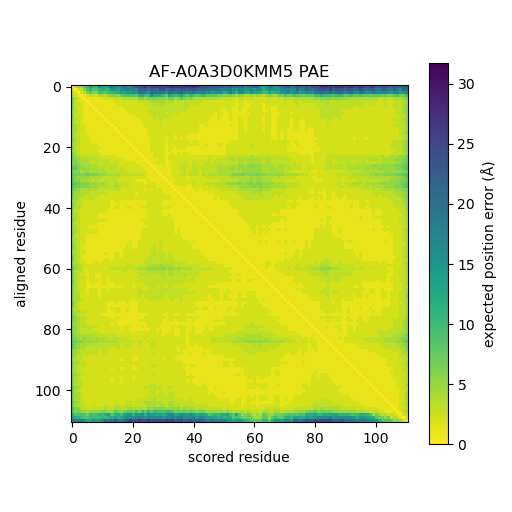 ? -0.623 1.463 -4.535 1.00 98.69 76 ILE A N 1
ATOM 600 C CA . ILE A 1 76 ? 0.263 0.354 -4.149 1.00 98.69 76 ILE A CA 1
ATOM 601 C C . ILE A 1 76 ? 0.081 -0.823 -5.118 1.00 98.69 76 ILE A C 1
ATOM 603 O O . ILE A 1 76 ? 1.070 -1.326 -5.648 1.00 98.69 76 ILE A O 1
ATOM 607 N N . GLY A 1 77 ? -1.163 -1.203 -5.429 1.00 98.06 77 GLY A N 1
ATOM 608 C CA . GLY A 1 77 ? -1.431 -2.306 -6.356 1.00 98.06 77 GLY A CA 1
ATOM 609 C C . GLY A 1 77 ? -1.009 -2.046 -7.804 1.00 98.06 77 GLY A C 1
ATOM 610 O O . GLY A 1 77 ? -0.559 -2.948 -8.512 1.00 98.06 77 GLY A O 1
ATOM 611 N N . ARG A 1 78 ? -1.082 -0.788 -8.250 1.00 98.06 78 ARG A N 1
ATOM 612 C CA . ARG A 1 78 ? -0.639 -0.374 -9.590 1.00 98.06 78 ARG A CA 1
ATOM 613 C C . ARG A 1 78 ? 0.866 -0.128 -9.695 1.00 98.06 78 ARG A C 1
ATOM 615 O O . ARG A 1 78 ? 1.365 -0.049 -10.815 1.00 98.06 78 ARG A O 1
ATOM 622 N N . PHE A 1 79 ? 1.597 -0.060 -8.582 1.00 98.38 79 PHE A N 1
ATOM 623 C CA . PHE A 1 79 ? 3.026 0.273 -8.560 1.00 98.38 79 PHE A CA 1
ATOM 624 C C . PHE A 1 79 ? 3.884 -0.667 -9.421 1.00 98.38 79 PHE A C 1
ATOM 626 O O . PHE A 1 79 ? 4.894 -0.255 -9.994 1.00 98.38 79 PHE A O 1
ATOM 633 N N 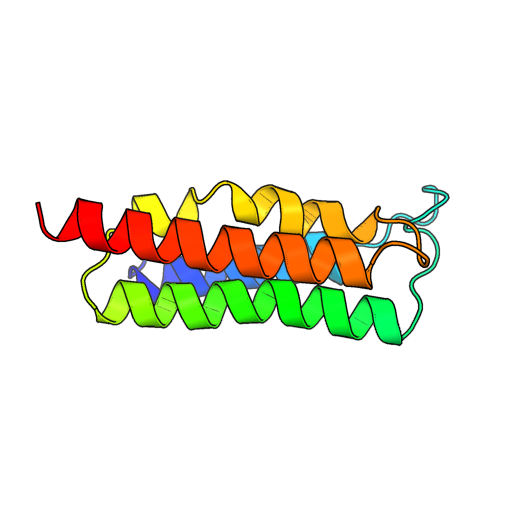. LYS A 1 80 ? 3.470 -1.930 -9.582 1.00 97.62 80 LYS A N 1
ATOM 634 C CA . LYS A 1 80 ? 4.157 -2.888 -10.461 1.00 97.62 80 LYS A CA 1
ATOM 635 C C . LYS A 1 80 ? 4.213 -2.448 -11.931 1.00 97.62 80 LYS A C 1
ATOM 637 O O . LYS A 1 80 ? 5.156 -2.801 -12.635 1.00 97.62 80 LYS A O 1
ATOM 642 N N . TYR A 1 81 ? 3.294 -1.586 -12.366 1.00 98.00 81 TYR A N 1
ATOM 643 C CA . TYR A 1 81 ? 3.265 -1.005 -13.711 1.00 98.00 81 TYR A CA 1
ATOM 644 C C . TYR A 1 81 ? 4.059 0.303 -13.848 1.00 98.00 81 TYR A C 1
ATOM 646 O O . TYR A 1 81 ? 4.086 0.878 -14.937 1.00 98.00 81 TYR A O 1
ATOM 654 N N . GLU A 1 82 ? 4.721 0.781 -12.789 1.00 98.12 82 GLU A N 1
ATOM 655 C CA . GLU A 1 82 ? 5.517 2.009 -12.863 1.00 98.12 82 GLU A CA 1
ATOM 656 C C . GLU A 1 82 ? 6.844 1.760 -13.611 1.00 98.12 82 GLU A C 1
ATOM 658 O O . GLU A 1 82 ? 7.543 0.777 -13.319 1.00 98.12 82 GLU A O 1
ATOM 663 N N . PRO A 1 83 ? 7.230 2.618 -14.574 1.00 97.38 83 PRO A N 1
ATOM 664 C CA . PRO A 1 83 ? 8.528 2.536 -15.232 1.00 97.38 83 PRO A CA 1
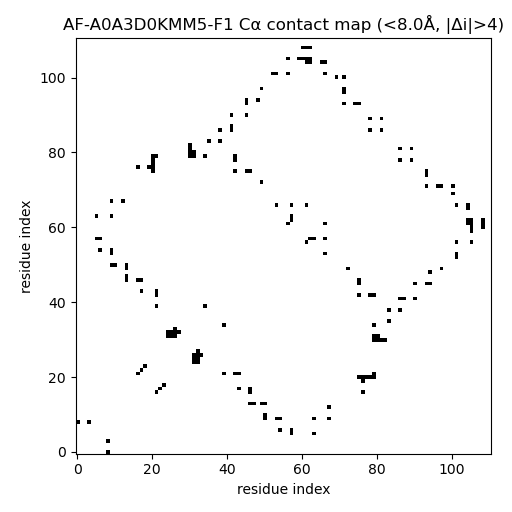ATOM 665 C C . PRO A 1 83 ? 9.698 2.642 -14.248 1.00 97.38 83 PRO A C 1
ATOM 667 O O . PRO A 1 83 ? 9.687 3.465 -13.338 1.00 97.38 83 PRO A O 1
ATOM 670 N N . GLU A 1 84 ? 10.760 1.868 -14.485 1.00 96.31 84 GLU A N 1
ATOM 671 C CA . GLU A 1 84 ? 11.943 1.775 -13.607 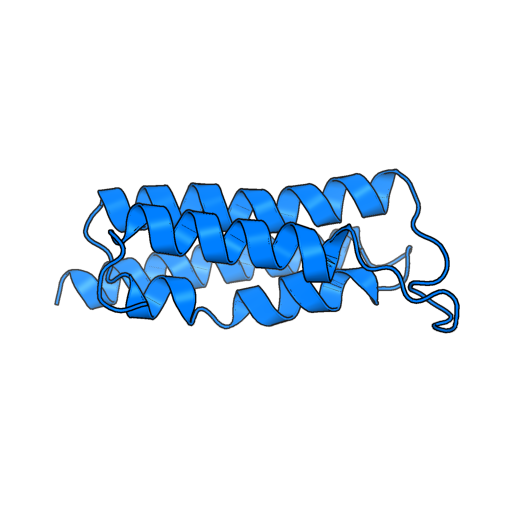1.00 96.31 84 GLU A CA 1
ATOM 672 C C . GLU A 1 84 ? 12.574 3.135 -13.258 1.00 96.31 84 GLU A C 1
ATOM 674 O O . GLU A 1 84 ? 13.063 3.327 -12.153 1.00 96.31 84 GLU A O 1
ATOM 679 N N . ASN A 1 85 ? 12.540 4.115 -14.163 1.00 97.12 85 ASN A N 1
ATOM 680 C CA . ASN A 1 85 ? 13.109 5.445 -13.920 1.00 97.12 85 ASN A CA 1
ATOM 681 C C . ASN A 1 85 ? 12.211 6.384 -13.092 1.00 97.12 85 ASN A C 1
ATOM 683 O O . ASN A 1 85 ? 12.582 7.537 -12.880 1.00 97.12 85 ASN A O 1
ATOM 687 N N . LYS A 1 86 ? 11.030 5.925 -12.671 1.00 97.94 86 LYS A N 1
ATOM 688 C CA . LYS A 1 86 ? 10.049 6.703 -11.902 1.00 97.94 86 LYS A CA 1
ATOM 689 C C . LYS A 1 86 ? 9.682 6.074 -10.557 1.00 97.94 86 LYS A C 1
ATOM 691 O O . LYS A 1 86 ? 9.033 6.732 -9.750 1.00 97.94 86 LYS A O 1
ATOM 696 N N . VAL A 1 87 ? 10.127 4.844 -10.291 1.00 97.94 87 VAL A N 1
ATOM 697 C CA . VAL A 1 87 ? 9.741 4.075 -9.094 1.00 97.94 87 VAL A CA 1
ATOM 698 C C . VAL A 1 87 ? 10.081 4.775 -7.781 1.00 97.94 87 VAL A C 1
ATOM 700 O O . VAL A 1 87 ? 9.303 4.685 -6.840 1.00 97.94 87 VAL A O 1
ATOM 703 N N . GLU A 1 88 ? 11.207 5.488 -7.702 1.00 98.38 88 GLU A N 1
ATOM 704 C CA . GLU A 1 88 ? 11.586 6.219 -6.486 1.00 98.38 88 GLU A CA 1
ATOM 705 C C . GLU A 1 88 ? 10.615 7.372 -6.210 1.00 98.38 88 GLU A C 1
ATOM 707 O O . GLU A 1 88 ? 10.056 7.461 -5.119 1.00 98.38 88 GLU A O 1
ATOM 712 N N . ALA A 1 89 ? 10.340 8.196 -7.224 1.00 98.56 89 ALA A N 1
ATOM 713 C CA . ALA A 1 89 ? 9.417 9.322 -7.106 1.00 98.56 89 ALA A CA 1
ATOM 714 C C . ALA A 1 89 ? 7.979 8.861 -6.809 1.00 98.56 89 ALA A C 1
ATOM 716 O O . ALA A 1 89 ? 7.290 9.455 -5.977 1.00 98.56 89 ALA A O 1
ATOM 717 N N . GLU A 1 90 ? 7.524 7.784 -7.457 1.00 98.56 90 GLU A N 1
ATOM 718 C CA . GLU A 1 90 ? 6.202 7.216 -7.180 1.00 98.56 90 GLU A CA 1
ATOM 719 C C . GLU A 1 90 ? 6.134 6.631 -5.765 1.00 98.56 90 GLU A C 1
ATOM 721 O O . GLU A 1 90 ? 5.136 6.816 -5.070 1.00 98.56 90 GLU A O 1
ATOM 726 N N . PHE A 1 91 ? 7.205 5.987 -5.290 1.00 98.75 91 PHE A N 1
ATOM 727 C CA . PHE A 1 91 ? 7.257 5.446 -3.934 1.00 98.75 91 PHE A CA 1
ATOM 728 C C . PHE A 1 91 ? 7.162 6.561 -2.889 1.00 98.75 91 PHE A C 1
ATOM 730 O O . PHE A 1 91 ? 6.361 6.458 -1.961 1.00 98.75 91 PHE A O 1
ATOM 737 N N . GLU A 1 92 ? 7.918 7.648 -3.055 1.00 98.75 92 GLU A N 1
ATOM 738 C CA . GLU A 1 92 ? 7.831 8.824 -2.181 1.00 98.75 92 GLU A CA 1
ATOM 739 C C . GLU A 1 92 ? 6.422 9.430 -2.185 1.00 98.75 92 GLU A C 1
ATOM 741 O O . GLU A 1 92 ? 5.877 9.755 -1.127 1.00 98.75 92 GLU A O 1
ATOM 746 N N . SER A 1 93 ? 5.790 9.515 -3.360 1.00 98.69 93 SER A N 1
ATOM 747 C CA . SER A 1 93 ? 4.414 9.997 -3.492 1.00 98.69 93 SER A CA 1
ATOM 748 C C . SER A 1 93 ? 3.405 9.097 -2.769 1.00 98.69 93 SER A C 1
ATOM 750 O O . SER A 1 93 ? 2.513 9.604 -2.085 1.00 98.69 93 SER A O 1
ATOM 752 N N . ILE A 1 94 ? 3.555 7.773 -2.874 1.00 98.75 94 ILE A N 1
ATOM 753 C CA . ILE A 1 94 ? 2.730 6.798 -2.148 1.00 98.75 94 ILE A CA 1
ATOM 754 C C . ILE A 1 94 ? 2.925 6.940 -0.640 1.00 98.75 94 ILE A C 1
ATOM 756 O O . ILE A 1 94 ? 1.940 6.943 0.092 1.00 98.75 94 ILE A O 1
ATOM 760 N N . GLN A 1 95 ? 4.162 7.091 -0.157 1.00 98.81 95 GLN A N 1
ATOM 761 C CA . GLN A 1 95 ? 4.430 7.265 1.274 1.00 98.81 95 GLN A CA 1
ATOM 762 C C . GLN A 1 95 ? 3.803 8.553 1.821 1.00 98.81 95 GLN A C 1
ATOM 764 O O . GLN A 1 95 ? 3.209 8.533 2.900 1.00 98.81 95 GLN A O 1
ATOM 769 N N . ALA A 1 96 ? 3.891 9.654 1.070 1.00 98.75 96 ALA A N 1
ATOM 770 C CA . ALA A 1 96 ? 3.274 10.921 1.447 1.00 98.75 96 ALA A CA 1
ATOM 771 C C . ALA A 1 96 ? 1.741 10.818 1.498 1.00 98.75 96 ALA A C 1
ATOM 773 O O . ALA A 1 96 ? 1.129 11.255 2.474 1.00 98.75 96 ALA A O 1
ATOM 774 N N . GLN A 1 97 ? 1.120 10.197 0.488 1.00 98.75 97 GLN A N 1
ATOM 775 C CA . GLN A 1 97 ? -0.326 9.972 0.480 1.00 98.75 97 GLN A CA 1
ATOM 776 C C . GLN A 1 97 ? -0.758 9.046 1.618 1.00 98.75 97 GLN A C 1
ATOM 778 O O . GLN A 1 97 ? -1.712 9.360 2.319 1.00 98.75 97 GLN A O 1
ATOM 783 N N . LEU A 1 98 ? -0.041 7.941 1.838 1.00 98.75 98 LEU A N 1
ATOM 784 C CA . LEU A 1 98 ? -0.326 6.997 2.915 1.00 98.75 98 LEU A CA 1
ATOM 785 C C . LEU A 1 98 ? -0.293 7.685 4.281 1.00 98.75 98 LEU A C 1
ATOM 787 O O . LEU A 1 98 ? -1.181 7.458 5.093 1.00 98.75 98 LEU A O 1
ATOM 791 N N . GLN A 1 99 ? 0.704 8.538 4.534 1.00 98.62 99 GLN A N 1
ATOM 792 C CA . GLN A 1 99 ? 0.758 9.299 5.781 1.00 98.62 99 GLN A CA 1
ATOM 793 C C . GLN A 1 99 ? -0.445 10.240 5.918 1.00 98.62 99 GLN A C 1
ATOM 795 O O . GLN A 1 99 ? -1.100 10.230 6.955 1.00 98.62 99 GLN A O 1
ATOM 800 N N . SER A 1 100 ? -0.758 11.004 4.868 1.00 98.69 100 SER A N 1
ATOM 801 C CA . SER A 1 100 ? -1.894 11.931 4.880 1.00 98.69 100 SER A CA 1
ATOM 802 C C . SER A 1 100 ? -3.224 11.214 5.122 1.00 98.69 100 SER A C 1
ATOM 804 O O . SER A 1 100 ? -4.034 11.681 5.914 1.00 98.69 100 SER A O 1
ATOM 806 N N . GLU A 1 101 ? -3.452 10.077 4.460 1.00 98.56 101 GLU A N 1
ATOM 807 C CA . GLU A 1 101 ? -4.687 9.305 4.612 1.00 98.56 101 GLU A CA 1
ATOM 808 C C . GLU A 1 101 ? -4.809 8.704 6.015 1.00 98.56 101 GLU A C 1
ATOM 810 O O . GLU A 1 101 ? -5.886 8.768 6.599 1.00 98.56 101 GLU A O 1
ATOM 815 N N . ILE A 1 102 ? -3.717 8.191 6.594 1.00 98.38 102 ILE A N 1
ATOM 816 C CA . ILE A 1 102 ? -3.705 7.698 7.981 1.00 98.38 102 ILE A CA 1
ATOM 817 C C . ILE A 1 102 ? -4.069 8.815 8.965 1.00 98.38 102 ILE A C 1
ATOM 819 O O . ILE A 1 102 ? -4.917 8.609 9.835 1.00 98.38 102 ILE A O 1
ATOM 823 N N . ASP A 1 103 ? -3.476 10.001 8.808 1.00 97.94 103 ASP A N 1
ATOM 824 C CA . ASP A 1 103 ? -3.757 11.149 9.674 1.00 97.94 103 ASP A CA 1
ATOM 825 C C . ASP A 1 103 ? -5.227 11.586 9.568 1.00 97.94 103 ASP A C 1
ATOM 827 O O . ASP A 1 103 ? -5.852 11.942 10.567 1.00 97.94 103 ASP A O 1
ATOM 831 N N . ASP A 1 104 ? -5.799 11.553 8.364 1.00 97.69 104 ASP A N 1
ATOM 832 C CA . ASP A 1 104 ? -7.198 11.914 8.137 1.00 97.69 104 ASP A CA 1
ATOM 833 C C . ASP A 1 104 ? -8.173 10.857 8.665 1.00 97.69 104 ASP A C 1
ATOM 835 O O . ASP A 1 104 ? -9.233 11.208 9.188 1.00 97.69 104 ASP A O 1
ATOM 839 N N . VAL A 1 105 ? -7.825 9.570 8.586 1.00 97.56 105 VAL A N 1
ATOM 840 C CA . VAL A 1 105 ? -8.613 8.493 9.200 1.00 97.56 105 VAL A CA 1
ATOM 841 C C . VAL A 1 105 ? -8.641 8.627 10.723 1.00 97.56 105 VAL A C 1
ATOM 843 O O . VAL A 1 105 ? -9.713 8.492 11.316 1.00 97.56 105 VAL A O 1
ATOM 846 N N . LEU A 1 106 ? -7.500 8.925 11.351 1.00 95.88 106 LEU A N 1
ATOM 847 C CA . LEU A 1 106 ? -7.420 9.123 12.801 1.00 95.88 106 LEU A CA 1
ATOM 848 C C . LEU A 1 106 ? -8.294 10.298 13.254 1.00 95.88 106 LEU A C 1
ATOM 850 O O . LEU A 1 106 ? -9.153 10.107 14.107 1.00 95.88 106 LEU A O 1
ATOM 854 N N . LYS A 1 107 ? -8.182 11.466 12.603 1.00 94.69 107 LYS A N 1
ATOM 855 C CA . LYS A 1 107 ? -9.025 12.639 12.919 1.00 94.69 107 LYS A CA 1
ATOM 856 C C . LYS A 1 107 ? -10.518 12.330 12.838 1.00 94.69 107 LYS A C 1
ATOM 858 O O . LYS A 1 107 ? -11.279 12.756 13.691 1.00 94.69 107 LYS A O 1
ATOM 863 N N . ARG A 1 108 ? -10.941 11.588 11.810 1.00 91.19 108 ARG A N 1
ATOM 864 C CA . ARG A 1 108 ? -12.353 11.219 11.611 1.00 91.19 108 ARG A CA 1
ATOM 865 C C . ARG A 1 108 ? -12.872 10.194 12.616 1.00 91.19 108 ARG A C 1
ATOM 867 O O . ARG A 1 108 ? -14.079 10.001 12.668 1.00 91.19 108 ARG A O 1
ATOM 874 N N . SER A 1 109 ? -11.980 9.494 13.313 1.00 82.62 109 SER A N 1
ATOM 875 C CA . SER A 1 109 ? -12.335 8.485 14.318 1.00 82.62 109 SER A CA 1
ATOM 876 C C . SER A 1 109 ? -12.382 9.071 15.737 1.00 82.62 109 SER A C 1
ATOM 878 O O . SER A 1 109 ? -12.941 8.437 16.627 1.00 82.62 109 SER A O 1
ATOM 880 N N . ASP A 1 110 ? -11.810 10.265 15.935 1.00 74.25 110 ASP A N 1
ATOM 881 C CA . ASP A 1 110 ? -11.888 11.037 17.183 1.00 74.25 110 ASP A CA 1
ATOM 882 C C . ASP A 1 110 ? -13.199 11.850 17.310 1.00 74.25 110 ASP A C 1
ATOM 884 O O . ASP A 1 110 ? -13.553 12.259 18.420 1.00 74.25 110 ASP A O 1
ATOM 888 N N . ASP A 1 111 ? -13.905 12.075 16.192 1.00 56.66 111 ASP A N 1
ATOM 889 C CA . ASP A 1 111 ? -15.198 12.782 16.088 1.00 56.66 111 ASP A CA 1
ATOM 890 C C . ASP A 1 111 ? -16.410 11.839 16.259 1.00 56.66 111 ASP A C 1
ATOM 892 O O . ASP A 1 111 ? -17.381 12.236 16.952 1.00 56.66 111 ASP A O 1
#